Protein AF-A0A7Y1U1M3-F1 (afdb_monomer_lite)

Secondary structure (DSSP, 8-state):
-PPPEEEEEEETTTTEEEEEEEETTTTEEEEES---EEETTTTEEE-HHHH-

Structure (mmCIF, N/CA/C/O backbone):
data_AF-A0A7Y1U1M3-F1
#
_entry.id   AF-A0A7Y1U1M3-F1
#
loop_
_atom_site.group_PDB
_atom_site.id
_atom_site.type_symbol
_atom_site.label_atom_id
_atom_site.label_alt_id
_atom_site.label_comp_id
_atom_site.label_asym_id
_atom_site.label_entity_id
_atom_site.label_seq_id
_atom_site.pdbx_PDB_ins_code
_atom_site.Cartn_x
_atom_site.Cartn_y
_atom_site.Cartn_z
_atom_site.occupancy
_atom_site.B_iso_or_equiv
_atom_site.auth_seq_id
_atom_site.auth_comp_id
_atom_site.auth_asym_id
_atom_site.auth_atom_id
_atom_site.pdbx_PDB_model_num
ATOM 1 N N . MET A 1 1 ? -12.399 6.745 25.704 1.00 56.44 1 MET A N 1
ATOM 2 C CA . MET A 1 1 ? -12.050 7.005 24.290 1.00 56.44 1 MET A CA 1
ATOM 3 C C . MET A 1 1 ? -11.212 5.824 23.824 1.00 56.44 1 MET A C 1
ATOM 5 O O . MET A 1 1 ? -10.334 5.442 24.582 1.00 56.44 1 MET A O 1
ATOM 9 N N . THR A 1 2 ? -11.536 5.152 22.718 1.00 70.06 2 THR A N 1
ATOM 10 C CA . THR A 1 2 ? -10.580 4.192 22.126 1.00 70.06 2 THR A CA 1
ATOM 11 C C . THR A 1 2 ? -9.739 4.930 21.118 1.00 70.06 2 THR A C 1
ATOM 13 O O . THR A 1 2 ? -10.264 5.750 20.370 1.00 70.06 2 THR A O 1
ATOM 16 N N . THR A 1 3 ? -8.446 4.661 21.153 1.00 88.75 3 THR A N 1
ATOM 17 C CA . THR A 1 3 ? -7.506 5.133 20.148 1.00 88.75 3 THR A CA 1
ATOM 18 C C . THR A 1 3 ? -7.661 4.250 18.917 1.00 88.75 3 THR A C 1
ATOM 20 O O . THR A 1 3 ? -7.764 3.033 19.064 1.00 88.75 3 THR A O 1
ATOM 23 N N . SER A 1 4 ? -7.723 4.851 17.730 1.00 92.94 4 SER A N 1
ATOM 24 C CA . SER A 1 4 ? -7.662 4.093 16.481 1.00 92.94 4 SER A CA 1
ATOM 25 C C . SER A 1 4 ? -6.297 3.422 16.341 1.00 92.94 4 SER A C 1
ATOM 27 O O . SER A 1 4 ? -5.277 4.001 16.719 1.00 92.94 4 SER A O 1
ATOM 29 N N . GLU A 1 5 ? -6.282 2.225 15.775 1.00 97.19 5 GLU A N 1
ATOM 30 C CA . GLU A 1 5 ? -5.064 1.495 15.434 1.00 97.19 5 GLU A CA 1
ATOM 31 C C . GLU A 1 5 ? -4.619 1.891 14.023 1.00 97.19 5 GLU A C 1
ATOM 33 O O . GLU A 1 5 ? -5.450 2.056 13.126 1.00 97.19 5 GLU A O 1
ATOM 38 N N . VAL A 1 6 ? -3.313 2.092 13.838 1.00 97.38 6 VAL A N 1
ATOM 39 C CA . VAL A 1 6 ? -2.722 2.504 12.559 1.00 97.38 6 VAL A CA 1
ATOM 40 C C . VAL A 1 6 ? -1.638 1.510 12.174 1.00 97.38 6 VAL A C 1
ATOM 42 O O . VAL A 1 6 ? -0.677 1.322 12.920 1.00 97.38 6 VAL A O 1
ATOM 45 N N . HIS A 1 7 ? -1.777 0.916 10.993 1.00 97.12 7 HIS A N 1
ATOM 46 C CA . HIS A 1 7 ? -0.776 0.043 10.384 1.00 97.12 7 HIS A CA 1
ATOM 47 C C . HIS A 1 7 ? -0.267 0.670 9.090 1.00 97.12 7 HIS A C 1
ATOM 49 O O . HIS A 1 7 ? -1.051 1.241 8.333 1.00 97.12 7 HIS A O 1
ATOM 55 N N . SER A 1 8 ? 1.036 0.558 8.842 1.00 97.50 8 SER A N 1
ATOM 56 C CA . SER A 1 8 ? 1.702 1.077 7.645 1.00 97.50 8 SER A CA 1
ATOM 57 C C . SER A 1 8 ? 2.282 -0.057 6.809 1.00 97.50 8 SER A C 1
ATOM 59 O O . SER A 1 8 ? 2.902 -0.966 7.363 1.00 97.50 8 SER A O 1
ATOM 61 N N . PHE A 1 9 ? 2.154 0.056 5.493 1.00 97.19 9 PHE A N 1
ATOM 62 C CA . PHE A 1 9 ? 2.667 -0.894 4.511 1.00 97.19 9 PHE A CA 1
ATOM 63 C C . PHE A 1 9 ? 3.535 -0.122 3.523 1.00 97.19 9 PHE A C 1
ATOM 65 O O . PHE A 1 9 ? 3.061 0.840 2.923 1.00 97.19 9 PHE A O 1
ATOM 72 N N . PHE A 1 10 ? 4.807 -0.496 3.403 1.00 96.94 10 PHE A N 1
ATOM 73 C CA . PHE A 1 10 ? 5.734 0.152 2.480 1.00 96.94 10 PHE A CA 1
ATOM 74 C C . PHE A 1 10 ? 5.838 -0.660 1.194 1.00 96.94 10 PHE A C 1
ATOM 76 O O . PHE A 1 10 ? 6.201 -1.834 1.243 1.00 96.94 10 PHE A O 1
ATOM 83 N N . ASP A 1 11 ? 5.539 -0.024 0.066 1.00 97.31 11 ASP A N 1
ATOM 84 C CA . ASP A 1 11 ? 5.808 -0.574 -1.255 1.00 97.31 11 ASP A CA 1
ATOM 85 C C . ASP A 1 11 ? 7.167 -0.075 -1.758 1.00 97.31 11 ASP A C 1
ATOM 87 O O . ASP A 1 11 ? 7.360 1.114 -2.018 1.00 97.31 11 ASP A O 1
ATOM 91 N N . GLU A 1 12 ? 8.123 -0.991 -1.905 1.00 95.94 12 GLU A N 1
ATOM 92 C CA . GLU A 1 12 ? 9.472 -0.668 -2.383 1.00 95.94 12 GLU A CA 1
ATOM 93 C C . GLU A 1 12 ? 9.497 -0.268 -3.865 1.00 95.94 12 GLU A C 1
ATOM 95 O O . GLU A 1 12 ? 10.412 0.436 -4.292 1.00 95.94 12 GLU A O 1
ATOM 100 N N . ALA A 1 13 ? 8.519 -0.705 -4.666 1.00 94.94 13 ALA A N 1
ATOM 101 C CA . ALA A 1 13 ? 8.506 -0.436 -6.100 1.00 94.94 13 ALA A CA 1
ATOM 102 C C . ALA A 1 13 ? 8.171 1.032 -6.408 1.00 94.94 13 ALA A C 1
ATOM 104 O O . ALA A 1 13 ? 8.772 1.621 -7.311 1.00 94.94 13 ALA A O 1
ATOM 105 N N . THR A 1 14 ? 7.252 1.637 -5.653 1.00 96.12 14 THR A N 1
ATOM 106 C CA . THR A 1 14 ? 6.825 3.035 -5.819 1.00 96.12 14 THR A CA 1
ATOM 107 C C . THR A 1 14 ? 7.276 3.955 -4.692 1.00 96.12 14 THR A C 1
ATOM 109 O O . THR A 1 14 ? 7.082 5.166 -4.793 1.00 96.12 14 THR A O 1
ATOM 112 N N . PHE A 1 15 ? 7.885 3.412 -3.633 1.00 97.50 15 PHE A N 1
ATOM 113 C CA . PHE A 1 15 ? 8.224 4.132 -2.400 1.00 97.50 15 PHE A CA 1
ATOM 114 C C . PHE A 1 15 ? 6.989 4.745 -1.713 1.00 97.50 15 PHE A C 1
ATOM 116 O O . PHE A 1 15 ? 7.089 5.736 -0.984 1.00 97.50 15 PHE A O 1
ATOM 123 N N . THR A 1 16 ? 5.816 4.146 -1.925 1.00 97.81 16 THR A N 1
ATOM 124 C CA . THR A 1 16 ? 4.562 4.559 -1.290 1.00 97.81 16 THR A CA 1
ATOM 125 C C . THR A 1 16 ? 4.432 3.914 0.087 1.00 97.81 16 THR A C 1
ATOM 127 O O . THR A 1 16 ? 4.752 2.741 0.269 1.00 97.81 16 THR A O 1
ATOM 130 N N . VAL A 1 17 ? 3.921 4.668 1.064 1.00 98.19 17 VAL A N 1
ATOM 131 C CA . VAL A 1 17 ? 3.466 4.110 2.344 1.00 98.19 17 VAL A CA 1
ATOM 132 C C . VAL A 1 17 ? 1.942 4.165 2.374 1.00 98.19 17 VAL A C 1
ATOM 134 O O . VAL A 1 17 ? 1.366 5.243 2.514 1.00 98.19 17 VAL A O 1
ATOM 137 N N . SER A 1 18 ? 1.290 3.010 2.272 1.00 98.12 18 SER A N 1
ATOM 138 C CA . SER A 1 18 ? -0.157 2.882 2.473 1.00 98.12 18 SER A CA 1
ATOM 139 C C . SER A 1 18 ? -0.477 2.703 3.957 1.00 98.12 18 SER A C 1
ATOM 141 O O . SER A 1 18 ? 0.316 2.129 4.710 1.00 98.12 18 SER A O 1
ATOM 143 N N . TYR A 1 19 ? -1.665 3.140 4.385 1.00 98.00 19 TYR A N 1
ATOM 144 C CA . TYR A 1 19 ? -2.100 3.009 5.780 1.00 98.00 19 TYR A CA 1
ATOM 145 C C . TYR A 1 19 ? -3.451 2.316 5.918 1.00 98.00 19 TYR A C 1
ATOM 147 O O . TYR A 1 19 ? -4.395 2.637 5.199 1.00 98.00 19 TYR A O 1
ATOM 155 N N . LEU A 1 20 ? -3.564 1.441 6.916 1.00 97.38 20 LEU A N 1
ATOM 156 C CA . LEU A 1 20 ? -4.834 0.975 7.469 1.00 97.38 20 LEU A CA 1
ATOM 157 C C . LEU A 1 20 ? -5.085 1.712 8.784 1.00 97.38 20 LEU A C 1
ATOM 159 O O . LEU A 1 20 ? -4.290 1.601 9.717 1.00 97.38 20 LEU A O 1
ATOM 163 N N . VAL A 1 21 ? -6.202 2.429 8.868 1.00 97.88 21 VAL A N 1
ATOM 164 C CA . VAL A 1 21 ? -6.681 3.058 10.104 1.00 97.88 21 VAL A CA 1
ATOM 165 C C . VAL A 1 21 ? -7.952 2.34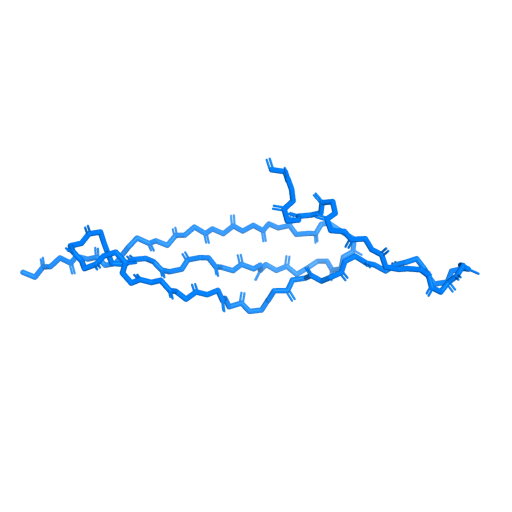6 10.541 1.00 97.88 21 VAL A C 1
ATOM 167 O O . VAL A 1 21 ? -8.948 2.395 9.821 1.00 97.88 21 VAL A O 1
ATOM 170 N N . ALA A 1 22 ? -7.935 1.702 11.706 1.00 97.69 22 ALA A N 1
ATOM 171 C CA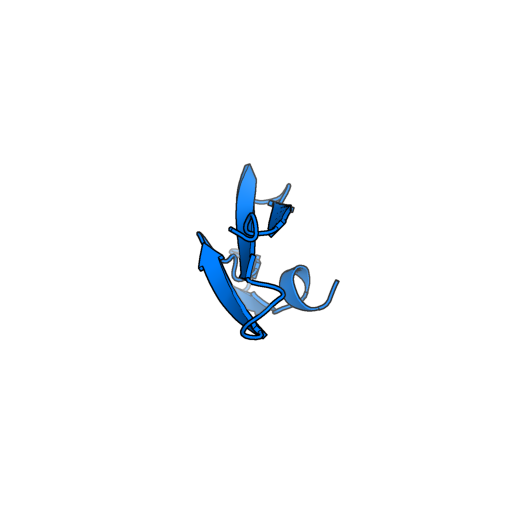 . ALA A 1 22 ? -9.047 0.899 12.211 1.00 97.69 22 ALA A CA 1
ATOM 172 C C . ALA A 1 22 ? -9.532 1.382 13.585 1.00 97.69 22 ALA A C 1
ATOM 174 O O . ALA A 1 22 ? -8.738 1.698 14.470 1.00 97.69 22 ALA A O 1
ATOM 175 N N . ASP A 1 23 ? -10.851 1.420 13.784 1.00 96.94 23 ASP A N 1
ATOM 176 C CA . ASP A 1 23 ? -11.462 1.529 15.111 1.00 96.94 23 ASP A CA 1
ATOM 177 C C . ASP A 1 23 ? -11.870 0.130 15.600 1.00 96.94 23 ASP A C 1
ATOM 179 O O . ASP A 1 23 ? -12.885 -0.408 15.134 1.00 96.94 23 ASP A O 1
ATOM 183 N N . PRO A 1 24 ? -11.146 -0.458 16.572 1.00 94.38 24 PRO A N 1
ATOM 184 C CA . PRO A 1 24 ? -11.410 -1.820 17.028 1.00 94.38 24 PRO A CA 1
ATOM 185 C C . PRO A 1 24 ? -12.767 -1.969 17.729 1.00 94.38 24 PRO A C 1
ATOM 187 O O . PRO A 1 24 ? -13.261 -3.086 17.869 1.00 94.38 24 PRO A O 1
ATOM 190 N N . LYS A 1 25 ? -13.413 -0.874 18.165 1.00 95.38 25 LYS A N 1
ATOM 191 C CA . LYS A 1 25 ? -14.746 -0.959 18.784 1.00 95.38 25 LYS A CA 1
ATOM 192 C C . LYS A 1 25 ? -15.865 -1.141 17.783 1.00 95.38 25 LYS A C 1
ATOM 194 O O . LYS A 1 25 ? -16.827 -1.848 18.068 1.00 95.38 25 LYS A O 1
ATOM 199 N N . THR A 1 26 ? -15.799 -0.414 16.674 1.00 95.31 26 THR A N 1
ATOM 200 C CA . THR A 1 26 ? -16.879 -0.399 15.682 1.00 95.31 26 THR A CA 1
ATOM 201 C C . THR A 1 26 ? -16.590 -1.313 14.501 1.00 95.31 26 THR A C 1
ATOM 203 O O . THR A 1 26 ? -17.498 -1.574 13.715 1.00 95.31 26 THR A O 1
ATOM 206 N N . GLY A 1 27 ? -15.346 -1.778 14.356 1.00 94.50 27 GLY A N 1
ATOM 207 C CA . GLY A 1 27 ? -14.890 -2.531 13.190 1.00 94.50 27 GLY A CA 1
ATOM 208 C C . GLY A 1 27 ? -14.818 -1.680 11.921 1.00 94.50 27 GLY A C 1
ATOM 209 O O . GLY A 1 27 ? -14.650 -2.215 10.829 1.00 94.50 27 GLY A O 1
ATOM 210 N N . ARG A 1 28 ? -14.973 -0.355 12.034 1.00 97.12 28 ARG A N 1
ATOM 211 C CA . ARG A 1 28 ? -14.824 0.557 10.901 1.00 97.12 28 ARG A CA 1
ATOM 212 C C . ARG A 1 28 ? -13.349 0.764 10.618 1.00 97.12 28 ARG A C 1
ATOM 214 O O 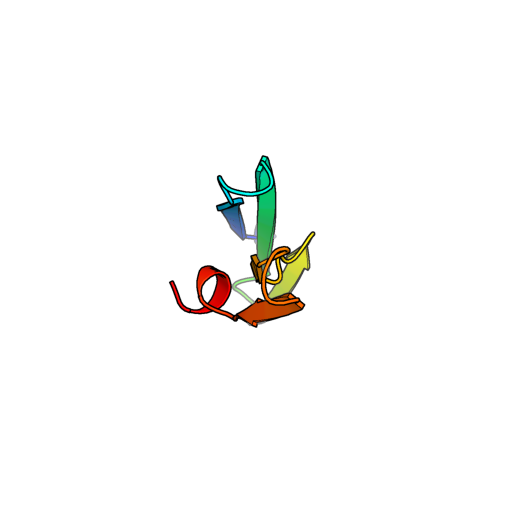. ARG A 1 28 ? -12.561 0.958 11.541 1.00 97.12 28 ARG A O 1
ATOM 221 N N . ALA A 1 29 ? -13.006 0.786 9.340 1.00 97.56 29 ALA A N 1
ATOM 222 C CA . ALA A 1 29 ? -11.650 1.038 8.899 1.00 97.56 29 ALA A CA 1
ATOM 223 C C . ALA A 1 29 ? -11.622 1.896 7.633 1.00 97.56 29 ALA A C 1
ATOM 225 O O . ALA A 1 29 ? -12.612 1.984 6.902 1.00 97.56 29 ALA A O 1
ATOM 226 N N . ALA A 1 30 ? -10.475 2.516 7.390 1.00 97.94 30 ALA A N 1
ATOM 227 C CA . ALA A 1 30 ? -10.152 3.220 6.162 1.00 97.94 30 ALA A CA 1
ATOM 228 C C . ALA A 1 30 ? -8.763 2.798 5.679 1.00 97.94 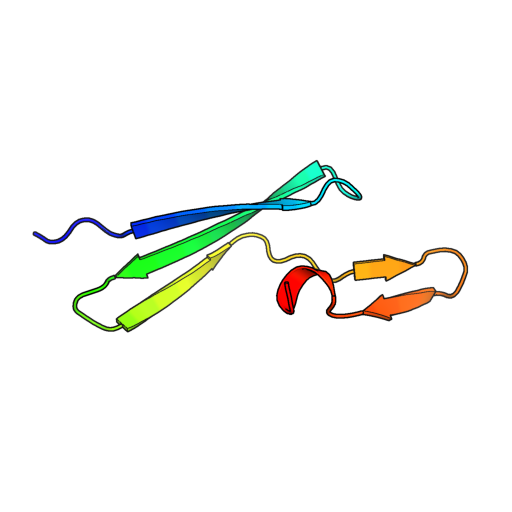30 ALA A C 1
ATOM 230 O O . ALA A 1 30 ? -7.850 2.616 6.486 1.00 97.94 30 ALA A O 1
ATOM 231 N N . ILE A 1 31 ? -8.621 2.677 4.361 1.00 97.69 31 ILE A N 1
ATOM 232 C CA . ILE A 1 31 ? -7.334 2.500 3.691 1.00 97.69 31 ILE A CA 1
ATOM 233 C C . ILE A 1 31 ? -6.964 3.841 3.061 1.00 97.69 31 ILE A C 1
ATOM 235 O O . ILE A 1 31 ? -7.796 4.462 2.396 1.00 97.69 31 ILE A O 1
ATOM 239 N N . ILE A 1 32 ? -5.738 4.297 3.295 1.00 98.38 32 ILE A N 1
ATOM 240 C CA . ILE A 1 32 ? -5.213 5.564 2.781 1.00 98.38 32 ILE A CA 1
ATOM 241 C C . ILE A 1 32 ? -4.071 5.251 1.818 1.00 98.38 32 ILE A C 1
ATOM 243 O O . ILE A 1 32 ? -3.171 4.489 2.168 1.00 98.38 32 ILE A O 1
ATOM 247 N N . ASP A 1 33 ? -4.133 5.868 0.636 1.00 97.62 33 ASP A N 1
ATOM 248 C CA . ASP A 1 33 ? -3.126 5.771 -0.428 1.00 97.62 33 ASP A CA 1
ATOM 249 C C . ASP A 1 33 ? -2.836 4.322 -0.862 1.00 97.62 33 ASP A C 1
ATOM 251 O O . ASP A 1 33 ? -1.713 3.829 -0.787 1.00 97.62 33 ASP A O 1
ATOM 255 N N . SER A 1 34 ? -3.891 3.589 -1.237 1.00 96.50 34 SER A N 1
ATOM 256 C CA . SER A 1 34 ? -3.786 2.187 -1.655 1.00 96.50 34 SER A CA 1
ATOM 257 C C . SER A 1 34 ? -2.993 2.030 -2.954 1.00 96.50 34 SER A C 1
ATOM 259 O O . SER A 1 34 ? -3.282 2.718 -3.935 1.00 96.50 34 SER A O 1
ATOM 261 N N . VAL A 1 35 ? -2.091 1.049 -2.993 1.00 96.94 35 VAL A N 1
ATOM 262 C CA . VAL A 1 35 ? -1.309 0.700 -4.186 1.00 96.94 35 VAL A CA 1
ATOM 263 C C . VAL A 1 35 ? -2.009 -0.388 -5.005 1.00 96.94 35 VAL A C 1
ATOM 265 O O . VAL A 1 35 ? -2.485 -1.385 -4.463 1.00 96.94 35 VAL A O 1
ATOM 268 N N . LEU A 1 36 ? -2.044 -0.202 -6.327 1.00 97.62 36 LEU A N 1
ATOM 269 C CA . LEU A 1 36 ? -2.311 -1.261 -7.300 1.00 97.62 36 LEU A CA 1
ATOM 270 C C . LEU A 1 36 ? -1.010 -1.546 -8.049 1.00 97.62 36 LEU A C 1
ATOM 272 O O . LEU A 1 36 ? -0.448 -0.631 -8.651 1.00 97.62 36 LEU A O 1
ATOM 276 N N . ASP A 1 37 ? -0.553 -2.799 -8.037 1.00 97.38 37 ASP A N 1
ATOM 277 C CA . ASP A 1 37 ? 0.680 -3.158 -8.737 1.00 97.38 37 ASP A CA 1
ATOM 278 C C . ASP A 1 37 ? 0.517 -2.925 -10.237 1.00 97.38 37 ASP A C 1
ATOM 280 O O . ASP A 1 37 ? -0.522 -3.264 -10.815 1.00 97.38 37 ASP A O 1
ATOM 284 N N . PHE A 1 38 ? 1.569 -2.431 -10.882 1.00 97.25 38 PHE A N 1
ATOM 285 C CA . PHE A 1 38 ? 1.586 -2.201 -12.319 1.00 97.25 38 PHE A CA 1
ATOM 286 C C . PHE A 1 38 ? 2.941 -2.571 -12.925 1.00 97.25 38 PHE A C 1
ATOM 288 O O 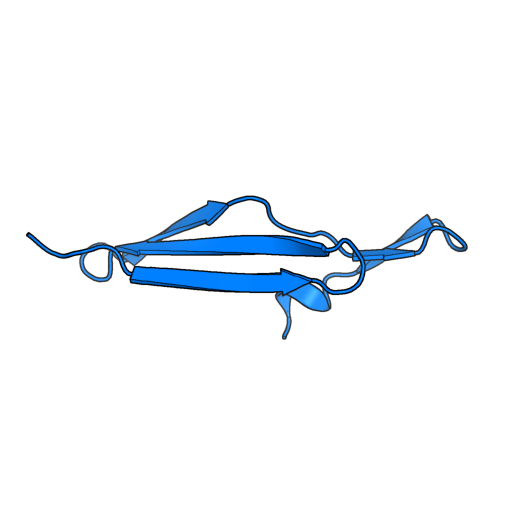. PHE A 1 38 ? 3.982 -2.118 -12.454 1.00 97.25 38 PHE A O 1
ATOM 295 N N . ASP A 1 39 ? 2.919 -3.369 -13.993 1.00 97.38 39 ASP A N 1
ATOM 296 C CA . ASP A 1 39 ? 4.075 -3.620 -14.855 1.00 97.38 39 ASP A CA 1
ATOM 297 C C . ASP A 1 39 ? 3.999 -2.720 -16.104 1.00 97.38 39 ASP A C 1
ATOM 299 O O . ASP A 1 39 ? 3.164 -2.967 -16.983 1.00 97.38 39 ASP A O 1
ATOM 303 N N . PRO A 1 40 ? 4.885 -1.714 -16.242 1.00 96.81 40 PRO A N 1
ATOM 304 C CA . PRO A 1 40 ? 4.887 -0.810 -17.388 1.00 96.81 40 PRO A CA 1
ATOM 305 C C . PRO A 1 40 ? 5.197 -1.492 -18.722 1.00 96.81 40 PRO A C 1
ATOM 307 O O . PRO A 1 40 ? 4.768 -1.000 -19.764 1.00 96.81 40 PRO A O 1
ATOM 310 N N . ALA A 1 41 ? 5.945 -2.600 -18.717 1.00 97.69 41 ALA A N 1
ATOM 311 C CA . ALA A 1 41 ? 6.363 -3.266 -19.946 1.00 97.69 41 ALA A CA 1
ATOM 312 C C . ALA A 1 41 ? 5.208 -4.035 -20.599 1.00 97.69 41 ALA A C 1
ATOM 314 O O . ALA A 1 41 ? 5.077 -4.034 -21.824 1.00 97.69 41 ALA A O 1
ATOM 315 N N . SER A 1 42 ? 4.364 -4.681 -19.790 1.00 97.75 42 SER A N 1
ATOM 316 C CA . SER A 1 42 ? 3.200 -5.434 -20.271 1.00 97.75 42 SER A CA 1
ATOM 317 C C . SER A 1 42 ? 1.868 -4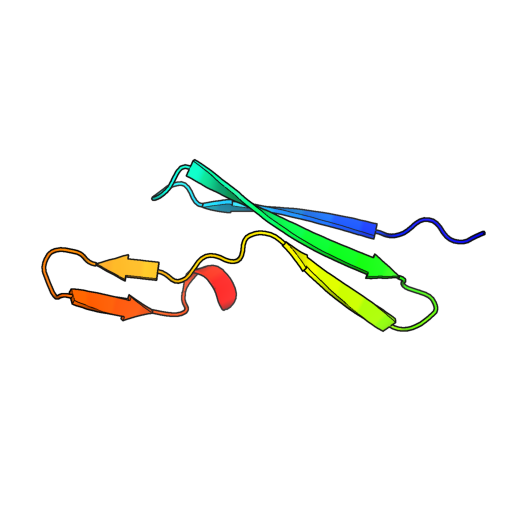.690 -20.130 1.00 97.75 42 SER A C 1
ATOM 319 O O . SER A 1 42 ? 0.858 -5.148 -20.668 1.00 97.75 42 SER A O 1
ATOM 321 N N . GLY A 1 43 ? 1.844 -3.559 -19.420 1.00 97.56 43 GLY A N 1
ATOM 322 C CA . GLY A 1 43 ? 0.629 -2.799 -19.123 1.00 97.56 43 GLY A CA 1
ATOM 323 C C . GLY A 1 43 ? -0.341 -3.540 -18.200 1.00 97.56 43 GLY A C 1
ATOM 324 O O . GLY A 1 43 ? -1.541 -3.264 -18.222 1.00 97.56 43 GLY A O 1
ATOM 325 N N . ARG A 1 44 ? 0.142 -4.524 -17.433 1.00 98.25 44 ARG A N 1
ATOM 326 C CA . ARG A 1 44 ? -0.695 -5.388 -16.590 1.00 98.25 44 ARG A CA 1
ATOM 327 C C . ARG A 1 44 ? -0.699 -4.919 -15.147 1.00 98.25 44 ARG A C 1
ATOM 329 O O . ARG A 1 44 ? 0.307 -4.432 -14.641 1.00 98.25 44 ARG A O 1
ATOM 336 N N . THR A 1 45 ? -1.825 -5.144 -14.485 1.00 98.00 45 THR A N 1
ATOM 337 C CA . THR A 1 45 ? -1.985 -4.917 -13.051 1.00 98.00 45 THR A CA 1
ATOM 338 C C . THR A 1 45 ? -2.019 -6.232 -12.274 1.00 98.00 45 THR A C 1
ATOM 340 O O . THR A 1 45 ? -2.351 -7.285 -12.831 1.00 98.00 45 THR A O 1
ATOM 343 N N . SER A 1 46 ? -1.679 -6.182 -10.985 1.00 96.94 46 SER A N 1
ATOM 344 C CA . SER A 1 46 ? -1.863 -7.295 -10.043 1.00 96.94 46 SER A CA 1
ATOM 345 C C . SER A 1 46 ? -2.259 -6.809 -8.649 1.00 96.94 46 SER A C 1
ATOM 347 O O . SER A 1 46 ? -2.158 -5.625 -8.348 1.00 96.94 46 SER A O 1
ATOM 349 N N . THR A 1 47 ? -2.710 -7.735 -7.802 1.00 97.12 47 THR A N 1
ATOM 350 C CA . THR A 1 47 ? -3.097 -7.488 -6.401 1.00 97.12 47 THR A CA 1
ATOM 351 C C . THR A 1 47 ? -2.094 -8.055 -5.399 1.00 97.12 47 THR A C 1
ATOM 353 O O . THR A 1 47 ? -2.416 -8.170 -4.223 1.00 97.12 47 THR A O 1
ATOM 356 N N . ARG A 1 48 ? -0.871 -8.395 -5.826 1.00 95.06 48 ARG A N 1
ATOM 357 C CA . ARG A 1 48 ? 0.113 -9.089 -4.979 1.00 95.06 48 ARG A CA 1
ATOM 358 C C . ARG A 1 48 ? 0.419 -8.302 -3.711 1.00 95.06 48 ARG A C 1
ATOM 360 O O . ARG A 1 48 ? 0.536 -8.911 -2.657 1.00 95.06 48 ARG A O 1
ATOM 367 N N . SER A 1 49 ? 0.507 -6.975 -3.811 1.00 92.94 49 SER A N 1
ATOM 368 C CA . SER A 1 49 ? 0.720 -6.108 -2.645 1.00 92.94 49 SER A CA 1
ATOM 369 C C . SER A 1 49 ? -0.445 -6.125 -1.648 1.00 92.94 49 SER A C 1
ATOM 371 O O . SER A 1 49 ? -0.228 -5.912 -0.463 1.00 92.94 49 SER A O 1
ATOM 373 N N . ALA A 1 50 ? -1.674 -6.396 -2.101 1.00 93.56 50 ALA A N 1
ATOM 374 C CA . ALA A 1 50 ? -2.851 -6.506 -1.236 1.00 93.56 50 ALA A CA 1
ATOM 375 C C . ALA A 1 50 ? -3.058 -7.920 -0.658 1.00 93.56 50 ALA A C 1
ATOM 377 O O . ALA A 1 50 ? -3.736 -8.062 0.356 1.00 93.56 50 ALA A O 1
ATOM 378 N N . ASP A 1 51 ? -2.503 -8.949 -1.306 1.00 93.12 51 ASP A N 1
ATOM 379 C CA . ASP A 1 51 ? -2.643 -10.360 -0.920 1.00 93.12 51 ASP A CA 1
ATOM 380 C C . ASP A 1 51 ? -1.583 -10.831 0.104 1.00 93.12 51 ASP A C 1
ATOM 382 O O . ASP A 1 51 ? -1.676 -11.956 0.602 1.00 93.12 51 ASP A O 1
ATOM 386 N N . ALA A 1 52 ? -0.561 -10.010 0.371 1.00 79.19 52 ALA A N 1
ATOM 387 C CA . ALA A 1 52 ? 0.566 -10.306 1.264 1.00 79.19 52 ALA A CA 1
ATOM 388 C C . ALA A 1 52 ? 0.218 -10.135 2.754 1.00 79.19 52 ALA A C 1
ATOM 390 O O . ALA A 1 52 ? 0.707 -10.969 3.554 1.00 79.19 52 ALA A O 1
#

pLDDT: mean 94.97, std 7.13, range [56.44, 98.38]

Radius of gyration: 13.88 Å; chains: 1; bounding box: 26×17×45 Å

Sequence (52 aa):
MTTSEVHSFFDEATFTVSYLVADPKTGRAAIIDSVLDFDPASGRTSTRSADA

Foldseek 3Di:
DDDWDKDWDADPVVRDIKIWTADPVVRDIDIGPDDWDADPVVRDTDCVSVVD